Protein AF-B2VG84-F1 (afdb_monomer_lite)

Foldseek 3Di:
DPPPPPPPPPPVVVVCCCVVPVVVVVVVVVVVVLVVVLVVVVPDDQVVCVVVVHGPVNSVVD

Radius of gyration: 21.76 Å; chains: 1; bounding box: 56×19×47 Å

Organism: Erwinia tasmaniensis (strain DSM 17950 / CFBP 7177 / CIP 109463 / NCPPB 4357 / Et1/99) (NCBI:txid465817)

Secondary structure (DSSP, 8-state):
--SSGGGSSHHHHHHHHIIIIIHHHHHHHHHHHHHHHHHHHTTS-HHHHHHTT--HHHHHH-

pLDDT: mean 81.52, std 13.18, range [48.47, 95.69]

InterPro domains:
  IPR009506 YjiS-like domain [PF06568] (26-60)

Structure (mmCIF, N/CA/C/O backbone):
data_AF-B2VG84-F1
#
_entry.id   AF-B2VG84-F1
#
loop_
_atom_site.group_PDB
_atom_site.id
_atom_site.type_symbol
_atom_site.label_atom_id
_atom_site.label_alt_id
_atom_site.label_comp_id
_atom_site.label_asym_id
_atom_site.label_entity_id
_atom_site.label_seq_id
_atom_site.pdbx_PDB_ins_code
_atom_site.Cartn_x
_atom_site.Cartn_y
_atom_site.Cartn_z
_atom_site.occupancy
_atom_site.B_iso_or_equiv
_atom_site.auth_seq_id
_atom_site.auth_comp_id
_atom_site.auth_asym_id
_atom_site.auth_atom_id
_atom_site.pdbx_PDB_model_num
ATOM 1 N N . MET A 1 1 ? 42.371 -4.616 -26.899 1.00 48.47 1 MET A N 1
ATOM 2 C CA . MET A 1 1 ? 41.573 -3.435 -26.491 1.00 48.47 1 MET A CA 1
ATOM 3 C C . MET A 1 1 ? 40.086 -3.805 -26.545 1.00 48.47 1 MET A C 1
ATOM 5 O O . MET A 1 1 ? 39.389 -3.370 -27.446 1.00 48.47 1 MET A O 1
ATOM 9 N N . GLU A 1 2 ? 39.604 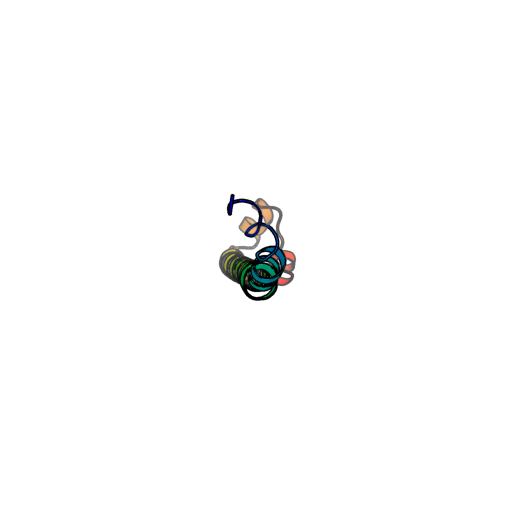-4.648 -25.619 1.00 53.38 2 GLU A N 1
ATOM 10 C CA . GLU A 1 2 ? 38.237 -5.232 -25.648 1.00 53.38 2 GLU A CA 1
ATOM 11 C C . GLU A 1 2 ? 37.279 -4.659 -24.582 1.00 53.38 2 GLU A C 1
ATOM 13 O O . GLU A 1 2 ? 36.179 -5.163 -24.374 1.00 53.38 2 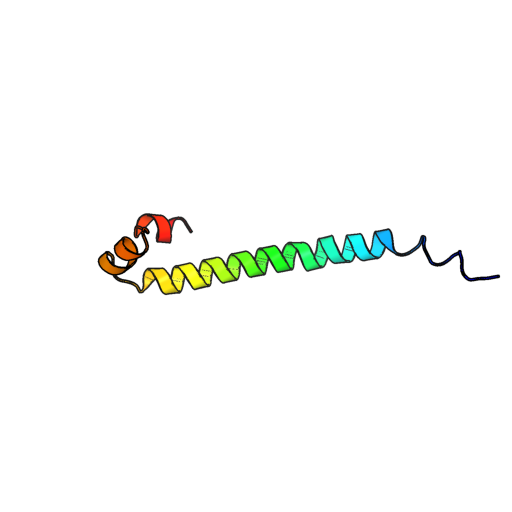GLU A O 1
ATOM 18 N N . PHE A 1 3 ? 37.668 -3.594 -23.880 1.00 55.22 3 PHE A N 1
ATOM 19 C CA . PHE A 1 3 ? 36.938 -3.135 -22.690 1.00 55.22 3 PHE A CA 1
ATOM 20 C C . PHE A 1 3 ? 35.748 -2.194 -22.971 1.00 55.22 3 PHE A C 1
ATOM 22 O O . PHE A 1 3 ? 34.977 -1.910 -22.057 1.00 55.22 3 PHE A O 1
ATOM 29 N N . GLU A 1 4 ? 35.539 -1.755 -24.217 1.00 57.31 4 GLU A N 1
ATOM 30 C CA . GLU A 1 4 ? 34.519 -0.742 -24.561 1.00 57.31 4 GLU A CA 1
ATOM 31 C C . GLU A 1 4 ? 33.187 -1.321 -25.090 1.00 57.31 4 GLU A C 1
ATOM 33 O O . GLU A 1 4 ? 32.163 -0.642 -25.062 1.00 57.31 4 GLU A O 1
ATOM 38 N N . GLN A 1 5 ? 33.124 -2.590 -25.516 1.00 53.91 5 GLN A N 1
ATOM 39 C CA . GLN A 1 5 ? 31.908 -3.131 -26.159 1.00 53.91 5 GLN A CA 1
ATOM 40 C C . GLN A 1 5 ? 30.800 -3.581 -25.188 1.00 53.91 5 GLN A C 1
ATOM 42 O O . GLN A 1 5 ? 29.658 -3.784 -25.596 1.00 53.91 5 GLN A O 1
ATOM 47 N N . ASN A 1 6 ? 31.078 -3.698 -23.886 1.00 56.12 6 ASN A N 1
ATOM 48 C CA . ASN A 1 6 ? 30.150 -4.330 -22.934 1.00 56.12 6 ASN A CA 1
ATOM 49 C C . ASN A 1 6 ? 29.202 -3.353 -22.199 1.00 56.12 6 ASN A C 1
ATOM 51 O O . ASN A 1 6 ? 28.466 -3.745 -21.287 1.00 56.12 6 ASN A O 1
ATOM 55 N N . ARG A 1 7 ? 29.204 -2.063 -22.571 1.00 54.91 7 ARG A N 1
ATOM 56 C CA . ARG A 1 7 ? 28.331 -1.034 -21.967 1.00 54.9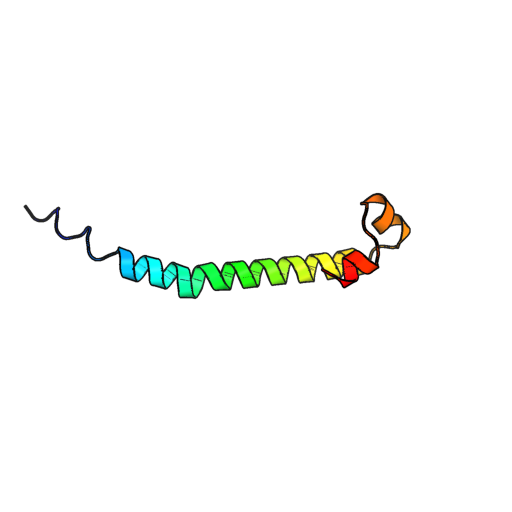1 7 ARG A CA 1
ATOM 57 C C . ARG A 1 7 ? 26.955 -0.912 -22.633 1.00 54.91 7 ARG A C 1
ATOM 59 O O . ARG A 1 7 ? 26.012 -0.495 -21.966 1.00 54.91 7 ARG A O 1
ATOM 66 N N . ALA A 1 8 ? 26.806 -1.323 -23.893 1.00 55.50 8 ALA A N 1
ATOM 67 C CA . ALA A 1 8 ? 25.581 -1.091 -24.670 1.00 55.50 8 ALA A CA 1
ATOM 68 C C . ALA A 1 8 ? 24.488 -2.174 -24.519 1.00 55.50 8 ALA A C 1
ATOM 70 O O . ALA A 1 8 ? 23.327 -1.908 -24.814 1.00 55.50 8 ALA A O 1
ATOM 71 N N . ALA A 1 9 ? 24.807 -3.377 -24.024 1.00 55.91 9 ALA A N 1
ATOM 72 C CA . ALA A 1 9 ? 23.873 -4.518 -24.019 1.00 55.91 9 ALA A CA 1
ATOM 73 C C . ALA A 1 9 ? 22.952 -4.623 -22.780 1.00 55.91 9 ALA A C 1
ATOM 75 O O . ALA A 1 9 ? 22.028 -5.435 -22.751 1.00 55.91 9 ALA A O 1
ATOM 76 N N . LYS A 1 10 ? 23.179 -3.819 -21.732 1.00 58.50 10 LYS A N 1
ATOM 77 C CA . LYS A 1 10 ? 22.469 -3.929 -20.440 1.00 58.50 10 LYS A CA 1
ATOM 78 C C . LYS A 1 10 ? 21.213 -3.059 -20.220 1.00 58.50 10 LYS A C 1
ATOM 80 O O . LYS A 1 10 ? 20.482 -3.372 -19.278 1.00 58.50 10 LYS A O 1
ATOM 85 N N . PRO A 1 11 ? 20.903 -1.991 -20.989 1.00 61.38 11 PRO A N 1
ATOM 86 C CA . PRO A 1 11 ? 19.781 -1.123 -20.631 1.00 61.38 11 PRO A CA 1
ATOM 87 C C . PRO A 1 11 ? 18.435 -1.828 -20.826 1.00 61.38 11 PRO A C 1
ATOM 89 O O . PRO A 1 11 ? 17.550 -1.690 -19.986 1.00 61.38 11 PRO A O 1
ATOM 92 N N . VAL A 1 12 ? 18.302 -2.651 -21.871 1.00 67.38 12 VAL A N 1
ATOM 93 C CA . VAL A 1 12 ? 17.046 -3.351 -22.177 1.00 67.38 12 VAL A CA 1
ATOM 94 C C . VAL A 1 12 ? 16.745 -4.420 -21.125 1.00 67.38 12 VAL A C 1
ATOM 96 O O . VAL A 1 12 ? 15.653 -4.433 -20.565 1.00 67.38 12 VAL A O 1
ATOM 99 N N . SER A 1 13 ? 17.717 -5.267 -20.769 1.00 75.38 13 SER A N 1
ATOM 100 C CA . SER A 1 13 ? 17.511 -6.323 -19.766 1.00 75.38 13 SER A CA 1
ATOM 101 C C . SER A 1 13 ? 17.196 -5.759 -18.378 1.00 75.38 13 SER A C 1
ATOM 103 O O . SER A 1 13 ? 16.281 -6.240 -17.712 1.00 75.38 13 SER A O 1
ATOM 105 N N . TRP A 1 14 ? 17.873 -4.685 -17.958 1.00 78.81 14 TRP A N 1
ATOM 106 C CA . TRP A 1 14 ? 17.589 -4.029 -16.680 1.00 78.81 14 TRP A CA 1
ATOM 107 C C . TRP A 1 14 ? 16.208 -3.364 -16.654 1.00 78.81 14 TRP A C 1
ATOM 109 O O . TRP A 1 14 ? 15.486 -3.446 -15.656 1.00 78.81 14 TRP A O 1
ATOM 119 N N . MET A 1 15 ? 15.805 -2.737 -17.760 1.00 81.00 15 MET A N 1
ATOM 120 C CA . MET A 1 15 ? 14.491 -2.108 -17.891 1.00 81.00 15 MET A CA 1
ATOM 121 C C . MET A 1 15 ? 13.361 -3.148 -17.880 1.00 81.00 15 MET A C 1
ATOM 123 O O . MET A 1 15 ? 12.333 -2.925 -17.233 1.00 81.00 15 MET A O 1
ATOM 127 N N . LEU A 1 16 ? 13.578 -4.317 -18.493 1.00 85.06 16 LEU A N 1
ATOM 128 C CA . LEU A 1 16 ? 12.666 -5.462 -18.420 1.00 85.06 16 LEU A CA 1
ATOM 129 C C . LEU A 1 16 ? 12.575 -6.004 -16.988 1.00 85.06 16 LEU A C 1
ATOM 131 O O . LEU A 1 16 ? 11.472 -6.124 -16.458 1.00 85.06 16 LEU A O 1
ATOM 135 N N . ILE A 1 17 ? 13.704 -6.236 -16.308 1.00 83.62 17 ILE A N 1
ATOM 136 C CA . ILE A 1 17 ? 13.710 -6.706 -14.911 1.00 83.62 17 ILE A CA 1
ATOM 137 C C . ILE A 1 17 ? 12.926 -5.743 -14.011 1.00 83.62 17 ILE A C 1
ATOM 139 O O . ILE A 1 17 ? 12.086 -6.141 -13.197 1.00 83.62 17 ILE A O 1
ATOM 143 N N . ARG A 1 18 ? 13.158 -4.441 -14.182 1.00 83.31 18 ARG A N 1
ATOM 144 C CA . ARG A 1 18 ? 12.487 -3.416 -13.390 1.00 83.31 18 ARG A CA 1
ATOM 145 C C . ARG A 1 18 ? 10.980 -3.387 -13.647 1.00 83.31 18 ARG A C 1
ATOM 147 O O . ARG A 1 18 ? 10.209 -3.278 -12.694 1.00 83.31 18 ARG A O 1
ATOM 154 N N . THR A 1 19 ? 10.565 -3.514 -14.901 1.00 85.88 19 THR A N 1
ATOM 155 C CA . THR A 1 19 ? 9.150 -3.455 -15.293 1.00 85.88 19 THR A CA 1
ATOM 156 C C . THR A 1 19 ? 8.389 -4.709 -14.877 1.00 85.88 19 THR A C 1
ATOM 158 O O . THR A 1 19 ? 7.316 -4.596 -14.290 1.00 85.88 19 THR A O 1
ATOM 161 N N . PHE A 1 20 ? 8.950 -5.891 -15.126 1.00 89.31 20 PHE A N 1
ATOM 162 C CA . PHE A 1 20 ? 8.254 -7.161 -14.916 1.00 89.31 20 PHE A CA 1
ATOM 163 C C . PHE A 1 20 ? 8.351 -7.699 -13.492 1.00 89.31 20 PHE A C 1
ATOM 165 O O . PHE A 1 2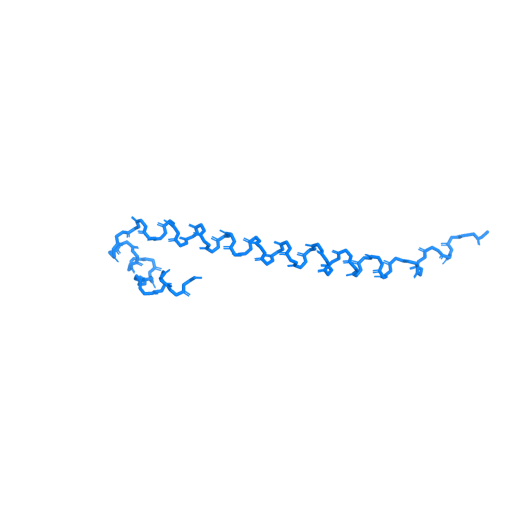0 ? 7.465 -8.436 -13.073 1.00 89.31 20 PHE A O 1
ATOM 172 N N . PHE A 1 21 ? 9.376 -7.316 -12.728 1.00 88.19 21 PHE A N 1
ATOM 173 C CA . PHE A 1 21 ? 9.569 -7.846 -11.377 1.00 88.19 21 PHE A CA 1
ATOM 174 C C . PHE A 1 21 ? 9.487 -6.750 -10.321 1.00 88.19 21 PHE A C 1
ATOM 176 O O . PHE A 1 21 ? 8.662 -6.835 -9.415 1.00 88.19 21 PHE A O 1
ATOM 183 N N . ILE A 1 22 ? 10.275 -5.678 -10.443 1.00 90.06 22 ILE A N 1
ATOM 184 C CA . ILE A 1 22 ? 10.381 -4.671 -9.371 1.00 90.06 22 ILE A CA 1
ATOM 185 C C . ILE A 1 22 ? 9.077 -3.882 -9.204 1.00 90.06 22 ILE A C 1
ATOM 187 O O . ILE A 1 22 ? 8.570 -3.750 -8.091 1.00 90.06 22 ILE A O 1
ATOM 191 N N . VAL A 1 23 ? 8.519 -3.341 -10.287 1.00 91.62 23 VAL A N 1
ATOM 192 C CA . VAL A 1 23 ? 7.281 -2.547 -10.233 1.00 91.62 23 VAL A CA 1
ATOM 193 C C . VAL A 1 23 ? 6.090 -3.346 -9.677 1.00 91.62 23 VAL A C 1
ATOM 195 O O . VAL A 1 23 ? 5.446 -2.851 -8.742 1.00 91.62 23 VAL A O 1
ATOM 198 N N . PRO A 1 24 ? 5.770 -4.554 -10.182 1.00 92.81 24 PRO A N 1
ATOM 199 C CA . PRO A 1 24 ? 4.665 -5.339 -9.643 1.00 92.81 24 PRO A CA 1
ATOM 200 C C . PRO A 1 24 ? 4.945 -5.820 -8.222 1.00 92.81 24 PRO A C 1
ATOM 202 O O . PRO A 1 24 ? 4.041 -5.740 -7.392 1.00 92.81 24 PRO A O 1
ATOM 205 N N . TYR A 1 25 ? 6.182 -6.213 -7.894 1.00 93.81 25 TYR A N 1
ATOM 206 C CA . TYR A 1 25 ? 6.542 -6.590 -6.528 1.00 93.81 25 TYR A CA 1
ATOM 207 C C . TYR A 1 25 ? 6.311 -5.443 -5.541 1.00 93.81 25 TYR A C 1
ATOM 209 O O . TYR A 1 25 ? 5.656 -5.635 -4.521 1.00 93.81 25 TYR A O 1
ATOM 217 N N . ARG A 1 26 ? 6.753 -4.218 -5.859 1.00 93.62 26 ARG A N 1
ATOM 218 C CA . ARG A 1 26 ? 6.528 -3.051 -4.988 1.00 93.62 26 ARG A CA 1
ATOM 219 C C . ARG A 1 26 ? 5.045 -2.720 -4.845 1.00 93.62 26 ARG A C 1
ATOM 221 O O . ARG A 1 26 ? 4.599 -2.395 -3.747 1.00 93.62 26 ARG A O 1
ATOM 228 N N . ARG A 1 27 ? 4.261 -2.836 -5.924 1.00 93.19 27 ARG A N 1
ATOM 229 C CA . ARG A 1 27 ? 2.796 -2.677 -5.862 1.00 93.19 27 ARG A CA 1
ATOM 230 C C . ARG A 1 27 ? 2.147 -3.743 -4.985 1.00 93.19 27 ARG A C 1
ATOM 232 O O . ARG A 1 27 ? 1.293 -3.410 -4.167 1.00 93.19 27 ARG A O 1
ATOM 239 N N . TRP A 1 28 ? 2.550 -5.000 -5.136 1.00 94.56 28 TRP A N 1
ATOM 240 C CA . TRP A 1 28 ? 2.065 -6.103 -4.314 1.00 94.56 28 TRP A CA 1
ATOM 241 C C . TRP A 1 28 ? 2.432 -5.900 -2.843 1.00 94.56 28 TRP A C 1
ATOM 243 O O . TRP A 1 28 ? 1.558 -5.973 -1.984 1.00 94.56 28 TRP A O 1
ATOM 253 N N . GLN A 1 29 ? 3.683 -5.543 -2.554 1.00 95.69 29 GLN A N 1
ATOM 254 C CA . GLN A 1 29 ? 4.159 -5.259 -1.205 1.00 95.69 29 GLN A CA 1
ATOM 255 C C . GLN A 1 29 ? 3.374 -4.106 -0.569 1.00 95.69 29 GLN A C 1
ATOM 257 O O . GLN A 1 29 ? 2.919 -4.235 0.565 1.00 95.69 29 GLN A O 1
ATOM 262 N N . ALA A 1 30 ? 3.143 -3.013 -1.304 1.00 93.19 30 ALA A N 1
ATOM 263 C CA . ALA A 1 30 ? 2.335 -1.892 -0.828 1.00 93.19 30 ALA A CA 1
ATOM 264 C C . ALA A 1 30 ? 0.887 -2.314 -0.530 1.00 93.19 30 ALA A C 1
ATOM 266 O O . ALA A 1 30 ? 0.346 -1.953 0.514 1.00 93.19 30 ALA A O 1
ATOM 267 N N . ARG A 1 31 ? 0.270 -3.127 -1.400 1.00 92.50 31 ARG A N 1
ATOM 268 C CA . ARG A 1 31 ? -1.068 -3.693 -1.151 1.00 92.50 31 ARG A CA 1
ATOM 269 C C . ARG A 1 31 ? -1.083 -4.583 0.089 1.00 92.50 31 ARG A C 1
ATOM 271 O O . ARG A 1 31 ? -2.002 -4.483 0.895 1.00 92.50 31 ARG A O 1
ATOM 278 N N . ARG A 1 32 ? -0.059 -5.418 0.273 1.00 94.75 32 ARG A N 1
ATO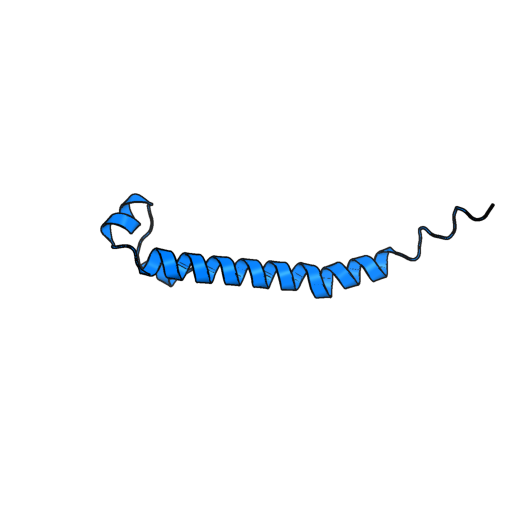M 279 C CA . ARG A 1 32 ? 0.052 -6.305 1.436 1.00 94.75 32 ARG A CA 1
ATOM 280 C C . ARG A 1 32 ? 0.213 -5.520 2.732 1.00 94.75 32 ARG A C 1
ATOM 282 O O . ARG A 1 32 ? -0.404 -5.875 3.733 1.00 94.75 32 ARG A O 1
ATOM 289 N N . LEU A 1 33 ? 1.028 -4.465 2.703 1.00 92.56 33 LEU A N 1
ATOM 290 C CA . LEU A 1 33 ? 1.224 -3.570 3.836 1.00 92.56 33 LEU A CA 1
ATOM 291 C C . LEU A 1 33 ? -0.104 -2.904 4.208 1.00 92.56 33 LEU A C 1
ATOM 293 O O . LEU A 1 33 ? -0.522 -3.024 5.351 1.00 92.56 33 LEU A O 1
ATOM 297 N N . ARG A 1 34 ? -0.819 -2.325 3.231 1.00 90.56 34 ARG A N 1
ATOM 298 C CA . ARG A 1 34 ? -2.145 -1.719 3.448 1.00 90.56 34 ARG A CA 1
ATOM 299 C C . ARG A 1 34 ? -3.151 -2.704 4.034 1.00 90.56 34 ARG A C 1
ATOM 301 O O . ARG A 1 34 ? -3.811 -2.377 5.012 1.00 90.56 34 ARG A O 1
ATOM 308 N N . ALA A 1 35 ? -3.226 -3.924 3.503 1.00 90.38 35 ALA A N 1
ATOM 309 C CA . ALA A 1 35 ? -4.118 -4.955 4.032 1.00 90.38 35 ALA A CA 1
ATOM 310 C C . ALA A 1 35 ? -3.767 -5.346 5.480 1.00 90.38 35 ALA A C 1
ATOM 312 O O . ALA A 1 35 ? -4.659 -5.544 6.305 1.00 90.38 35 ALA A O 1
ATOM 313 N N . CYS A 1 36 ? -2.473 -5.432 5.805 1.00 92.50 36 CYS A N 1
ATOM 314 C CA . CYS A 1 36 ? -2.007 -5.695 7.165 1.00 92.50 36 CYS A CA 1
ATOM 315 C C . CYS A 1 36 ? -2.370 -4.541 8.108 1.00 92.50 36 CYS A C 1
ATOM 317 O O . CYS A 1 36 ? -2.981 -4.772 9.149 1.00 92.50 36 CYS A O 1
ATOM 319 N N . THR A 1 37 ? -2.072 -3.304 7.705 1.00 90.38 37 THR A N 1
ATOM 320 C CA . THR A 1 37 ? -2.424 -2.086 8.440 1.00 90.38 37 THR A CA 1
ATOM 321 C C . THR A 1 37 ? -3.925 -2.024 8.693 1.00 90.38 37 THR A C 1
ATOM 323 O O . THR A 1 37 ? -4.335 -1.869 9.837 1.00 90.38 37 THR A O 1
ATOM 326 N N . ARG A 1 38 ? -4.755 -2.265 7.673 1.00 89.25 38 ARG A N 1
ATOM 327 C CA . ARG A 1 38 ? -6.213 -2.303 7.815 1.00 89.25 38 ARG A CA 1
ATOM 328 C C . ARG A 1 38 ? -6.670 -3.350 8.830 1.00 89.25 38 ARG A C 1
ATOM 330 O O . ARG A 1 38 ? -7.540 -3.055 9.635 1.00 89.25 38 ARG A O 1
ATOM 337 N N . LYS A 1 39 ? -6.069 -4.544 8.832 1.00 90.56 39 LYS A N 1
ATOM 338 C CA . LYS A 1 39 ? -6.395 -5.615 9.790 1.00 90.56 39 LYS A CA 1
ATOM 339 C C . LYS A 1 39 ? -6.005 -5.269 11.231 1.00 90.56 39 LYS A C 1
ATOM 341 O O . LYS A 1 39 ? -6.674 -5.711 12.161 1.00 90.56 39 LYS A O 1
ATOM 346 N N . VAL A 1 40 ? -4.909 -4.536 11.424 1.00 89.88 40 VAL A N 1
ATOM 347 C CA . VAL A 1 40 ? -4.492 -4.060 12.751 1.00 89.88 40 VAL A CA 1
ATOM 348 C C . VAL A 1 40 ? -5.426 -2.949 13.217 1.00 89.88 40 VAL A C 1
ATOM 350 O O . VAL A 1 40 ? -5.981 -3.047 14.305 1.00 89.88 40 VAL A O 1
ATOM 353 N N . LEU A 1 41 ? -5.665 -1.947 12.370 1.00 88.62 41 LEU A N 1
ATOM 354 C CA . LEU A 1 41 ? -6.534 -0.816 12.686 1.00 88.62 41 LEU A CA 1
ATOM 355 C C . LEU A 1 41 ? -7.986 -1.249 12.920 1.00 88.62 41 LEU A C 1
ATOM 357 O O . LEU A 1 41 ? -8.625 -0.737 13.827 1.00 88.62 41 LEU A O 1
ATOM 361 N N . SER A 1 42 ? -8.495 -2.247 12.190 1.00 86.75 42 SER A N 1
ATOM 362 C CA . SER A 1 42 ? -9.856 -2.768 12.392 1.00 86.75 42 SER A CA 1
ATOM 363 C C . SER A 1 42 ? -10.056 -3.499 13.722 1.00 86.75 42 SER A C 1
ATOM 365 O O . SER A 1 42 ? -11.176 -3.887 14.034 1.00 86.75 42 SER A O 1
ATOM 367 N N . ARG A 1 43 ? -8.977 -3.796 14.456 1.00 88.62 43 ARG A N 1
ATOM 368 C CA . ARG A 1 43 ? -9.037 -4.391 15.799 1.00 88.62 43 ARG A CA 1
ATOM 369 C C . ARG A 1 43 ? -8.967 -3.342 16.906 1.00 88.62 43 ARG A C 1
ATOM 371 O O . ARG A 1 43 ? -9.170 -3.700 18.061 1.00 88.62 43 ARG A O 1
ATOM 378 N N . LEU A 1 44 ? -8.635 -2.097 16.572 1.00 87.38 44 LEU A N 1
ATOM 379 C CA . LEU A 1 44 ? -8.602 -0.996 17.526 1.00 87.38 44 LEU A CA 1
ATOM 380 C C . LEU A 1 44 ? -10.015 -0.470 17.764 1.00 87.38 44 LEU A C 1
ATOM 382 O O . LEU A 1 44 ? -10.864 -0.526 16.875 1.00 87.38 44 LEU A O 1
ATOM 386 N N . ASN A 1 45 ? -10.251 0.040 18.970 1.00 84.75 45 ASN A N 1
ATOM 387 C CA . ASN A 1 45 ? -11.515 0.683 19.306 1.00 84.75 45 ASN A CA 1
ATOM 388 C C . ASN A 1 45 ? -11.566 2.114 18.742 1.00 84.75 45 ASN A C 1
ATOM 390 O O . ASN A 1 45 ? -10.522 2.739 18.545 1.00 84.75 45 ASN A O 1
ATOM 394 N N . ASP A 1 46 ? -12.762 2.670 18.549 1.00 84.56 46 ASP A N 1
ATOM 395 C CA . ASP A 1 46 ? -12.932 3.999 17.937 1.00 84.56 46 ASP A CA 1
ATOM 396 C C . ASP A 1 46 ? -12.232 5.122 18.719 1.00 84.56 46 ASP A C 1
ATOM 398 O O . ASP A 1 46 ? -11.724 6.070 18.122 1.00 84.56 46 ASP A O 1
ATOM 402 N N . SER A 1 47 ? -12.135 5.002 20.048 1.00 85.19 47 SER A N 1
ATOM 403 C CA . SER A 1 47 ? -11.361 5.936 20.875 1.00 85.19 47 SER A CA 1
ATOM 404 C C . SER A 1 47 ? -9.869 5.908 20.535 1.00 85.19 47 SER A C 1
ATOM 406 O O . SER A 1 47 ? -9.262 6.955 20.342 1.00 85.19 47 SER A O 1
ATOM 408 N N . GLN A 1 48 ? -9.297 4.713 20.374 1.00 87.38 48 GLN A N 1
ATOM 409 C CA . GLN A 1 48 ? -7.885 4.527 20.039 1.00 87.38 48 GLN A CA 1
ATOM 410 C C . GLN A 1 48 ? -7.575 4.965 18.605 1.00 87.38 48 GLN A C 1
ATOM 412 O O . GLN A 1 48 ? -6.486 5.467 18.340 1.00 87.38 48 GLN A O 1
ATOM 417 N N . LEU A 1 49 ? -8.522 4.785 17.677 1.00 88.00 49 LEU A N 1
ATOM 418 C CA . LEU A 1 49 ? -8.411 5.322 16.319 1.00 88.00 49 LEU A CA 1
ATOM 419 C C . LEU A 1 49 ? -8.417 6.856 16.338 1.00 88.00 49 LEU A C 1
ATOM 421 O O . LEU A 1 49 ? -7.582 7.482 15.684 1.00 88.00 49 LEU A O 1
ATOM 425 N N . LYS A 1 50 ? -9.292 7.463 17.146 1.00 89.00 50 LYS A N 1
ATOM 426 C CA . LYS A 1 50 ? -9.376 8.919 17.290 1.00 89.00 50 LYS A CA 1
ATOM 427 C C . LYS A 1 50 ? -8.100 9.526 17.879 1.00 89.00 50 LYS A C 1
ATOM 429 O O . LYS A 1 50 ? -7.689 10.590 17.424 1.00 89.00 50 LYS A O 1
ATOM 434 N N . ASP A 1 51 ? -7.444 8.836 18.813 1.00 91.12 51 ASP A N 1
ATOM 435 C CA . ASP A 1 51 ? -6.173 9.280 19.410 1.00 91.12 51 ASP A CA 1
ATOM 436 C C . ASP A 1 51 ? -5.032 9.372 18.384 1.00 91.12 51 ASP A C 1
ATOM 438 O O . ASP A 1 51 ? -4.174 10.248 18.477 1.00 91.12 51 ASP A O 1
ATOM 442 N N . ILE A 1 52 ? -5.042 8.510 17.362 1.00 86.75 52 ILE A N 1
ATOM 443 C CA . ILE A 1 52 ? -4.092 8.559 16.236 1.00 86.75 52 ILE A CA 1
ATOM 444 C C . ILE A 1 52 ? -4.605 9.400 15.056 1.00 86.75 52 ILE A C 1
ATOM 446 O O . ILE A 1 52 ? -4.007 9.383 13.980 1.00 86.75 52 ILE A O 1
ATOM 450 N N . GLY A 1 53 ? -5.702 10.139 15.247 1.00 87.50 53 GLY A N 1
ATOM 451 C CA . GLY A 1 53 ? -6.286 11.025 14.240 1.00 87.50 53 GLY A CA 1
ATOM 452 C C . GLY A 1 53 ? -6.973 10.303 13.079 1.00 87.50 53 GLY A C 1
ATOM 453 O O . GLY A 1 53 ? -7.141 10.896 12.017 1.00 87.50 53 GLY A O 1
ATOM 454 N N . LEU A 1 54 ? -7.351 9.035 13.257 1.00 86.38 54 LEU A N 1
ATOM 455 C CA . LEU A 1 54 ? -8.065 8.238 12.261 1.00 86.38 54 LEU A CA 1
ATOM 456 C C . LEU A 1 54 ? -9.510 7.993 12.691 1.00 86.38 54 LEU A C 1
ATOM 458 O O . LEU A 1 54 ? -9.825 7.850 13.870 1.00 86.38 54 LEU A O 1
ATOM 462 N N . THR A 1 55 ? -10.398 7.880 11.713 1.00 85.19 55 THR A N 1
ATOM 463 C CA . THR A 1 55 ? -11.768 7.408 11.930 1.00 85.19 55 THR A CA 1
ATOM 464 C C . THR A 1 55 ? -11.938 5.986 11.399 1.00 85.19 55 THR A C 1
ATOM 466 O O . THR A 1 55 ? -11.197 5.534 10.522 1.00 85.19 55 THR A O 1
ATOM 469 N N . GLY A 1 56 ? -12.946 5.258 11.889 1.00 81.06 56 GLY A N 1
ATOM 470 C CA . GLY A 1 56 ? -13.293 3.942 11.339 1.00 81.06 56 GLY A CA 1
ATOM 471 C C . GLY A 1 56 ? -13.611 3.983 9.834 1.00 81.06 56 GLY A C 1
ATOM 472 O O . GLY A 1 56 ? -13.354 3.014 9.115 1.00 81.06 56 GLY A O 1
ATOM 473 N N . GLU A 1 57 ? -14.096 5.121 9.323 1.00 83.38 57 GLU A N 1
ATOM 474 C CA . GLU A 1 57 ? -14.287 5.334 7.885 1.00 83.38 57 GLU A CA 1
ATOM 475 C C . GLU A 1 57 ? -12.962 5.401 7.121 1.00 83.38 57 GLU A C 1
ATOM 477 O O . GLU A 1 57 ? -12.855 4.795 6.053 1.00 83.38 57 GLU A O 1
ATOM 482 N N . ASP A 1 58 ? -11.939 6.054 7.676 1.00 81.81 58 ASP A N 1
ATOM 483 C CA . ASP A 1 58 ? -10.601 6.109 7.073 1.00 81.81 58 ASP A CA 1
ATOM 484 C C . ASP A 1 58 ? -9.979 4.712 6.989 1.00 81.81 58 ASP A C 1
ATOM 486 O O . ASP A 1 58 ? -9.428 4.323 5.958 1.00 81.81 58 ASP A O 1
ATOM 490 N N . VAL A 1 59 ? -10.163 3.897 8.033 1.00 83.06 59 VAL A N 1
ATOM 491 C CA . VAL A 1 59 ? -9.745 2.485 8.043 1.00 83.06 59 VAL A CA 1
ATOM 492 C C . VAL A 1 59 ? -10.490 1.664 6.986 1.00 83.06 59 VAL A C 1
ATOM 494 O O . VAL A 1 59 ? -9.934 0.725 6.410 1.00 83.06 59 VAL A O 1
ATOM 497 N N . ARG A 1 60 ? -11.748 2.009 6.696 1.00 83.19 60 ARG A N 1
ATOM 498 C CA . ARG A 1 60 ? -12.555 1.342 5.667 1.00 83.19 60 ARG A CA 1
ATOM 499 C C . ARG A 1 60 ? -12.180 1.774 4.244 1.00 83.19 60 ARG A C 1
ATOM 501 O O . ARG A 1 60 ? -12.396 0.986 3.324 1.00 83.19 60 ARG A O 1
ATOM 508 N N . ARG A 1 61 ? -11.631 2.981 4.073 1.00 81.31 61 ARG A N 1
ATOM 509 C CA . ARG A 1 61 ? -11.205 3.565 2.785 1.00 81.31 61 ARG A CA 1
ATOM 510 C C . ARG A 1 61 ? -9.740 3.261 2.406 1.00 81.31 61 ARG A C 1
ATOM 512 O O . ARG A 1 61 ? -9.366 3.538 1.267 1.00 81.31 61 ARG A O 1
ATOM 519 N N . LEU A 1 62 ? -8.942 2.690 3.319 1.00 73.06 62 LEU A N 1
ATOM 520 C CA . LEU A 1 62 ? -7.550 2.225 3.112 1.00 73.06 62 LEU A CA 1
ATOM 521 C C . LEU A 1 62 ? -7.428 0.958 2.244 1.00 73.06 62 LEU A C 1
ATOM 523 O O . LEU A 1 62 ? -6.489 0.923 1.406 1.00 73.06 62 LEU A O 1
#

Sequence (62 aa):
MEFEQNRAAKPVSWMLIRTFFIVPYRRWQARRLRACTRKVLSRLNDSQLKDIGLTGEDVRRL

=== Feature glossary ===
Key to the feature types in this record:

Secondary structure (8-state, DSSP). Secondary structure is the local, repeating backbone conformation. DSSP classifies it into eight states by reading the hydrogen-bond network: three helix types (H, G, I), two β types (E, B), two non-regular types (T, S), and unstructured coil (-).

Backbone torsions (φ/ψ). Backbone dihedral angles. Every residue except chain termini has a φ (preceding-C → N → Cα → C) and a ψ (N → Cα → C → next-N). They are reported in degrees following the IUPAC sign convention. Secondary structure is essentially a statement about which (φ, ψ) basin each residue occupies.

Predicted aligned error. Predicted Aligned Error (PAE) is an AlphaFold confidence matrix: entry (i, j) is the expected error in the position of residue j, in ångströms, when the prediction is superimposed on the true structure at residue i. Low PAE within a block of residues means that block is internally rigid and well-predicted; high PAE between two blocks means their relative placement is uncertain even if each block individually is confident.

B-factor. B-factor (Debye–Waller factor) reflects atomic displacement in the crystal lattice. It is an experimental observable (units Å²), not a prediction; low values mean th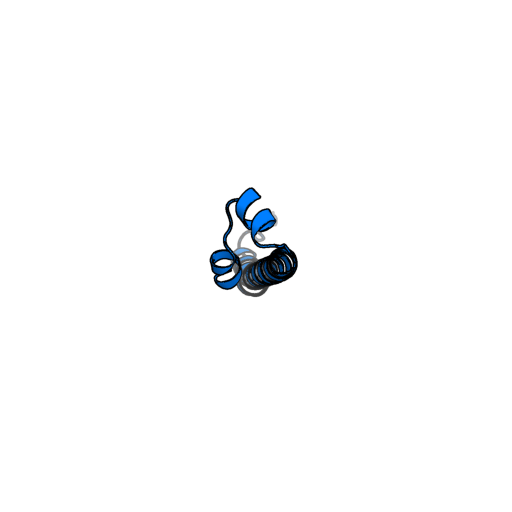e atom is pinned down, high values mean it moves or is heterogeneous across the crystal.

Secondary structure (3-state, P-SEA). Three-state secondary structure (P-SEA) collapses the eight DSSP classes into helix (a), strand (b), and coil (c). P-SEA assigns these from Cα geometry alone — distances and angles — without requiring backbone oxygens, so it works on any Cα trace.

Sequence. Primary structure: the covalent order of the twenty standard amino acids along the backbone. Two proteins with the same sequence will (almost always) fold to the same structure; two with 30% identity often share a fold but not the details.

pLDDT. pLDDT is the predicted lDDT-Cα score: AlphaFold's confidence that the local environment of each residue (all inter-atomic distances within 15 Å) is correctly placed. It is a per-residue number between 0 and 100, with higher meaning more reliable.

InterPro / GO / CATH / organism. Functional annotations link the protein to curated databases. InterPro entries identify conserved domains and families by matching the sequence against member-database signatures (Pfam, PROSITE, CDD, …). Gene Ontology (GO) terms describe molecular function, biological process, and cellular component in a controlled vocabulary. CATH places the structure in a hierarchical fold classification (Class/Architecture/Topology/Homologous-superfamily). The organism is the source species.

Contact-map, Ramachandran, and PAE plots. Three diagnostic plots accompany the record. The Cα contact map visualizes the tertiary structure as a 2D adjacency matrix (8 Å cutoff, sequence-local contacts suppressed). The Ramachandran plot shows the distribution of backbone (φ, ψ) torsions, with points in the α and β basins reflecting secondary structure content. The PAE plot shows AlphaFold's inter-residue confidence as a color matrix.

mmCIF coordinates. The mmCIF table is the protein's shape written out atom by atom. For each backbone N, Cα, C, and carbonyl O, it records an (x, y, z) coordinate triple in Å plus the residue type, chain letter, and residue number.

Radius of gyration, Cα contacts, bounding box. Three whole-structure scalars: the radius of gyration (RMS distance of Cα from centroid, in Å), the count of Cα–Cα contacts (pairs closer than 8 Å and separated by more than four residues in sequence — i.e. tertiary, not local, contacts), and the bounding-box dimensions. Together they distinguish compact globular folds from extended fibres or disordered chains.

Foldseek 3Di. The Foldseek 3Di string encodes local tertiary geometry as a 20-letter alphabet — one character per residue — derived from the relative positions of nearby Cα atoms. Unlike the amino-acid sequence, 3Di is a direct function of the 3D structure, so two proteins with the same fold have similar 3Di strings even at low sequence identity.

Rendered structure images. Six rendered views show the 3D structure from the faces of a cube — i.e. along ±x, ±y, ±z. Rendering representation is drawn randomly per protein from cartoon (secondary-structure ribbons), sticks (backbone bonds), or molecular surface; coloring is either N→C rainbow (blue at the N-terminus through red at the C-terminus) or one color per chain.

Nearest PDB structures. The Foldseek neighbor list gives the closest experimentally determined structures in the PDB, ranked by structural alignment. TM-score near 1 means near-identical fold; near 0.3 means only rough topology match. This is how one finds what a novel AlphaFold prediction most resembles in the solved-structure universe.

Solvent-accessible surface area. SASA measures how much of the protein is reachable by solvent. It is computed by rolling a water-sized probe over the atomic surface and summing the exposed area (Å²). Per-residue SASA distinguishes core (buried, low SASA) from surface (exposed, high SASA) residues; total SASA is a whole-molecule size measure.